Protein AF-A0A7S3IE31-F1 (afdb_monomer_lite)

Radius of gyration: 26.42 Å; chains: 1; bounding box: 72×37×66 Å

Structure (mmCIF, N/CA/C/O backbone):
data_AF-A0A7S3IE31-F1
#
_entry.id   AF-A0A7S3IE31-F1
#
loop_
_atom_site.group_PDB
_atom_site.id
_atom_site.type_symbol
_atom_site.label_atom_id
_atom_site.label_alt_id
_atom_site.label_comp_id
_atom_site.label_asym_id
_atom_site.label_entity_id
_atom_site.label_seq_id
_atom_site.pdbx_PDB_ins_code
_atom_site.Cartn_x
_atom_site.Cartn_y
_atom_site.Cartn_z
_atom_site.occupancy
_atom_site.B_iso_or_equiv
_atom_site.auth_seq_id
_atom_site.auth_comp_id
_atom_site.auth_asym_id
_atom_site.auth_atom_id
_atom_site.pdbx_PDB_model_num
ATOM 1 N N . THR A 1 1 ? -2.338 9.991 13.482 1.00 42.81 1 THR A N 1
ATOM 2 C CA . THR A 1 1 ? -3.548 9.191 13.778 1.00 42.81 1 THR A CA 1
ATOM 3 C C . THR A 1 1 ? -4.406 9.189 12.532 1.00 42.81 1 THR A C 1
ATOM 5 O O . THR A 1 1 ? -4.816 10.254 12.098 1.00 42.81 1 THR A O 1
ATOM 8 N N . PHE A 1 2 ? -4.581 8.035 11.885 1.00 47.28 2 PHE A N 1
ATOM 9 C CA . PHE A 1 2 ? -5.339 7.919 10.633 1.00 47.28 2 PHE A CA 1
ATOM 10 C C . PHE A 1 2 ? -6.834 8.147 10.907 1.00 47.28 2 PHE A C 1
ATOM 12 O O . PHE A 1 2 ? -7.546 7.274 11.398 1.00 47.28 2 PHE A O 1
ATOM 19 N N . PHE A 1 3 ? -7.272 9.382 10.672 1.00 43.25 3 PHE A N 1
ATOM 20 C CA . PHE A 1 3 ? -8.509 9.949 11.203 1.00 43.25 3 PHE A CA 1
ATOM 21 C C . PHE A 1 3 ? -9.831 9.490 10.541 1.00 43.25 3 PHE A C 1
ATOM 23 O O . PHE A 1 3 ? -10.842 9.541 11.234 1.00 43.25 3 PHE A O 1
ATOM 30 N N . PRO A 1 4 ? -9.899 8.972 9.294 1.00 52.94 4 PRO A N 1
ATOM 31 C CA . PRO A 1 4 ? -11.190 8.533 8.751 1.00 52.94 4 PRO A CA 1
ATOM 32 C C . PRO A 1 4 ? -11.578 7.095 9.143 1.00 52.94 4 PRO A C 1
ATOM 34 O O . PRO A 1 4 ? -12.762 6.791 9.255 1.00 52.94 4 PRO A O 1
ATOM 37 N N . ILE A 1 5 ? -10.618 6.201 9.409 1.00 55.44 5 ILE A N 1
ATOM 38 C CA . ILE A 1 5 ? -10.918 4.775 9.659 1.00 55.44 5 ILE A CA 1
ATOM 39 C C . ILE A 1 5 ? -11.334 4.511 11.112 1.00 55.44 5 ILE A C 1
ATOM 41 O O . ILE A 1 5 ? -12.156 3.633 11.366 1.00 55.44 5 ILE A O 1
ATOM 45 N N . ASN A 1 6 ? -10.885 5.339 12.061 1.00 57.84 6 ASN A N 1
ATOM 46 C CA . ASN A 1 6 ? -11.349 5.278 13.452 1.00 57.84 6 ASN A CA 1
ATOM 47 C C . ASN A 1 6 ? -12.873 5.453 13.593 1.00 57.84 6 ASN A C 1
ATOM 49 O O . ASN A 1 6 ? -13.456 4.910 14.529 1.00 57.84 6 ASN A O 1
ATOM 53 N N . ILE A 1 7 ? -13.532 6.149 12.657 1.00 60.66 7 ILE A N 1
ATOM 54 C CA . ILE A 1 7 ? -14.995 6.303 12.657 1.00 60.66 7 ILE A CA 1
ATOM 55 C C . ILE A 1 7 ? -15.685 4.961 12.390 1.00 60.66 7 ILE A C 1
ATOM 57 O O . ILE A 1 7 ? -16.658 4.620 13.056 1.00 60.66 7 ILE A O 1
ATOM 61 N N . PHE A 1 8 ? -15.147 4.156 11.476 1.00 60.94 8 PHE A N 1
ATOM 62 C CA . PHE A 1 8 ? -15.680 2.824 11.185 1.00 60.94 8 PHE A CA 1
ATOM 63 C C . PHE A 1 8 ? -15.402 1.799 12.287 1.00 60.94 8 PHE A C 1
ATOM 65 O O . PHE A 1 8 ? -16.056 0.761 12.361 1.00 60.94 8 PHE A O 1
ATOM 72 N N . ILE A 1 9 ? -14.441 2.099 13.154 1.00 64.81 9 ILE A N 1
ATOM 73 C CA . ILE A 1 9 ? -14.052 1.259 14.281 1.00 64.81 9 ILE A CA 1
ATOM 74 C C . ILE A 1 9 ? -14.957 1.498 15.507 1.00 64.81 9 ILE A C 1
ATOM 76 O O . ILE A 1 9 ? -15.157 0.582 16.303 1.00 64.81 9 ILE A O 1
ATOM 80 N N . LEU A 1 10 ? -15.569 2.684 15.635 1.00 65.75 10 LEU A N 1
ATOM 81 C CA . LEU A 1 10 ? -16.508 3.040 16.713 1.00 65.75 10 LEU A CA 1
ATOM 82 C C . LEU A 1 10 ? -17.569 1.967 17.039 1.00 65.75 10 LEU A C 1
ATOM 84 O O . LEU A 1 10 ? -17.747 1.682 18.224 1.00 65.75 10 LEU A O 1
ATOM 88 N N . PRO A 1 11 ? -18.278 1.347 16.073 1.00 66.31 11 PRO A N 1
ATOM 89 C CA . PRO A 1 11 ? -19.280 0.325 16.387 1.00 66.31 11 PRO A CA 1
ATOM 90 C C . PRO A 1 11 ? -18.700 -0.930 17.059 1.00 66.31 11 PRO A C 1
ATOM 92 O O . PRO A 1 11 ? -19.417 -1.585 17.813 1.00 66.31 11 PRO A O 1
ATOM 95 N N . PHE A 1 12 ? -17.411 -1.236 16.867 1.00 66.81 12 PHE A N 1
ATOM 96 C CA . PHE A 1 12 ? -16.739 -2.372 17.513 1.00 66.81 12 PHE A CA 1
ATOM 97 C C . PHE A 1 12 ? -16.348 -2.091 18.973 1.00 66.81 12 PHE A C 1
ATOM 99 O O . PHE A 1 12 ? -16.152 -3.026 19.746 1.00 66.81 12 PHE A O 1
ATOM 106 N N . ILE A 1 13 ? -16.340 -0.825 19.402 1.00 67.75 13 ILE A N 1
ATOM 107 C CA . ILE A 1 13 ? -16.078 -0.441 20.799 1.00 67.75 13 ILE A CA 1
ATOM 108 C C . ILE A 1 13 ? -17.236 -0.869 21.717 1.00 67.75 13 ILE A C 1
ATOM 110 O O . ILE A 1 13 ? -17.024 -1.214 22.879 1.00 67.75 13 ILE A O 1
ATOM 114 N N . ILE A 1 14 ? -18.467 -0.888 21.195 1.00 66.38 14 ILE A N 1
ATOM 115 C CA . ILE A 1 14 ? -19.677 -1.254 21.945 1.00 66.38 14 ILE A CA 1
ATOM 116 C C . ILE A 1 14 ? -19.607 -2.699 22.472 1.00 66.38 14 ILE A C 1
ATOM 118 O O . ILE A 1 14 ? -19.752 -2.873 23.683 1.00 66.38 14 ILE A O 1
ATOM 122 N N . PRO A 1 15 ? -19.374 -3.734 21.637 1.00 65.56 15 PRO A N 1
ATOM 123 C CA . PRO A 1 15 ? -19.260 -5.101 22.130 1.00 65.56 15 PRO A CA 1
ATOM 124 C C . PRO A 1 15 ? -18.061 -5.290 23.063 1.00 65.56 15 PRO A C 1
ATOM 126 O O . PRO A 1 15 ? -18.194 -6.028 24.031 1.00 65.56 15 PRO A O 1
ATOM 129 N N . VAL A 1 16 ? -16.942 -4.582 22.860 1.00 66.06 16 VAL A N 1
ATOM 130 C CA . VAL A 1 16 ? -15.786 -4.638 23.778 1.00 66.06 16 VAL A CA 1
ATOM 131 C C . VAL A 1 16 ? -16.135 -4.090 25.167 1.00 66.06 16 VAL A C 1
ATOM 133 O O . VAL A 1 16 ? -15.846 -4.727 26.174 1.00 66.06 16 VAL A O 1
ATOM 136 N N . LEU A 1 17 ? -16.799 -2.931 25.244 1.00 65.62 17 LEU A N 1
ATOM 137 C CA . LEU A 1 17 ? -17.198 -2.328 26.524 1.00 65.62 17 LEU A CA 1
ATOM 138 C C . LEU A 1 17 ? -18.349 -3.081 27.206 1.00 65.62 17 LEU A C 1
ATOM 140 O O . LEU A 1 17 ? -18.413 -3.124 28.435 1.00 65.62 17 LEU A O 1
ATOM 144 N N . ALA A 1 18 ? -19.275 -3.642 26.425 1.00 65.69 18 ALA A N 1
ATOM 145 C CA . ALA A 1 18 ? -20.407 -4.404 26.945 1.00 65.69 18 ALA A CA 1
ATOM 146 C C . ALA A 1 18 ? -19.977 -5.786 27.462 1.00 65.69 18 ALA A C 1
ATOM 148 O O . ALA A 1 18 ? -20.505 -6.269 28.465 1.00 65.69 18 ALA A O 1
ATOM 149 N N . LEU A 1 19 ? -18.998 -6.411 26.806 1.00 64.06 19 LEU A N 1
ATOM 150 C CA . LEU A 1 19 ? -18.481 -7.727 27.154 1.00 64.06 19 LEU A CA 1
ATOM 151 C C . LEU A 1 19 ? -17.203 -7.553 27.978 1.00 64.06 19 LEU A C 1
ATOM 153 O O . LEU A 1 19 ? -16.094 -7.686 27.479 1.00 64.06 19 LEU A O 1
ATOM 157 N N . ARG A 1 20 ? -17.365 -7.325 29.287 1.00 63.41 20 ARG A N 1
ATOM 158 C CA . ARG A 1 20 ? -16.275 -7.248 30.288 1.00 63.41 20 ARG A CA 1
ATOM 159 C C . ARG A 1 20 ? -15.430 -8.530 30.441 1.00 63.41 20 ARG A C 1
ATOM 161 O O . ARG A 1 20 ? -14.631 -8.636 31.366 1.00 63.41 20 ARG A O 1
ATOM 168 N N . ASN A 1 21 ? -15.622 -9.527 29.581 1.00 72.25 21 ASN A N 1
ATOM 169 C CA . ASN A 1 21 ? -14.849 -10.760 29.589 1.00 72.25 21 ASN A CA 1
ATOM 170 C C . ASN A 1 21 ? -13.563 -10.564 28.776 1.00 72.25 21 ASN A C 1
ATOM 172 O O . ASN A 1 21 ? -13.628 -10.359 27.564 1.00 72.25 21 ASN A O 1
ATOM 176 N N . ALA A 1 22 ? -12.408 -10.691 29.435 1.00 68.19 22 ALA A N 1
ATOM 177 C CA . ALA A 1 22 ? -11.090 -10.495 28.831 1.00 68.19 22 ALA A CA 1
ATOM 178 C C . ALA A 1 22 ? -10.891 -11.304 27.534 1.00 68.19 22 ALA A C 1
ATOM 180 O O . ALA A 1 22 ? -10.437 -10.761 26.533 1.00 68.19 22 ALA A O 1
ATOM 181 N N . ARG A 1 23 ? -11.333 -12.572 27.493 1.00 71.25 23 ARG A N 1
ATOM 182 C CA . ARG A 1 23 ? -11.160 -13.424 26.297 1.00 71.25 23 ARG A CA 1
ATOM 183 C C . ARG A 1 23 ? -11.992 -12.961 25.104 1.00 71.25 23 ARG A C 1
ATOM 185 O O . ARG A 1 23 ? -11.573 -13.105 23.961 1.00 71.25 23 ARG A O 1
ATOM 192 N N . VAL A 1 24 ? -13.191 -12.446 25.370 1.00 70.69 24 VAL A N 1
ATOM 193 C CA . VAL A 1 24 ? -14.103 -11.985 24.316 1.00 70.69 24 VAL A CA 1
ATOM 194 C C . VAL A 1 24 ? -13.664 -10.615 23.815 1.00 70.69 24 VAL A C 1
ATOM 196 O O . VAL A 1 24 ? -13.670 -10.384 22.610 1.00 70.69 24 VAL A O 1
ATOM 199 N N . SER A 1 25 ? -13.200 -9.751 24.719 1.00 66.75 25 SER A N 1
ATOM 200 C CA . SER A 1 25 ? -12.574 -8.477 24.372 1.00 66.75 25 SER A CA 1
ATOM 201 C C . SER A 1 25 ? -11.383 -8.679 23.432 1.00 66.75 25 SER A C 1
ATOM 203 O O . SER A 1 25 ? -11.368 -8.079 22.361 1.00 66.75 25 SER A O 1
ATOM 205 N N . ASP A 1 26 ? -10.448 -9.582 23.750 1.00 70.56 26 ASP A N 1
ATOM 206 C CA . ASP A 1 26 ? -9.285 -9.865 22.892 1.00 70.56 26 ASP A CA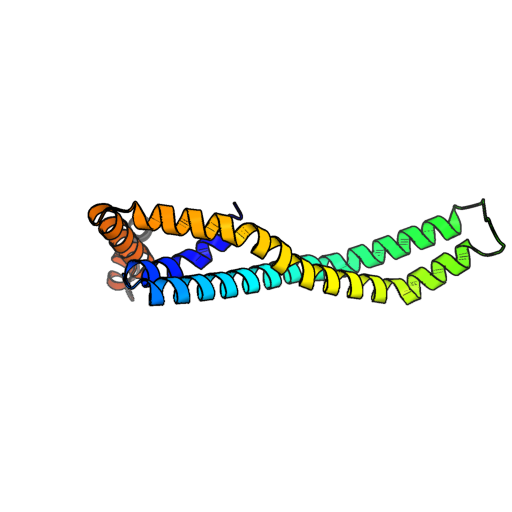 1
ATOM 207 C C . ASP A 1 26 ? -9.679 -10.395 21.506 1.00 70.56 26 ASP A C 1
ATOM 209 O O . ASP A 1 26 ? -9.087 -10.022 20.490 1.00 70.56 26 ASP A O 1
ATOM 213 N N . PHE A 1 27 ? -10.699 -11.255 21.437 1.00 75.62 27 PHE A N 1
ATOM 214 C CA . PHE A 1 27 ? -11.212 -11.755 20.163 1.00 75.62 27 PHE A CA 1
ATOM 215 C C . PHE A 1 27 ? -11.830 -10.634 19.315 1.00 75.62 27 PHE A C 1
ATOM 217 O O . PHE A 1 27 ? -11.514 -10.509 18.130 1.00 75.62 27 PHE A O 1
ATOM 224 N N . VAL A 1 28 ? -12.676 -9.792 19.917 1.00 74.94 28 VAL A N 1
ATOM 225 C CA . VAL A 1 28 ? -13.315 -8.661 19.228 1.00 74.94 28 VAL A CA 1
ATOM 226 C C . VAL A 1 28 ? -12.271 -7.642 18.774 1.00 74.94 28 VAL A C 1
ATOM 228 O O . VAL A 1 28 ? -12.373 -7.117 17.666 1.00 74.94 28 VAL A O 1
ATOM 231 N N . LEU A 1 29 ? -11.229 -7.414 19.573 1.00 73.06 29 LEU A N 1
ATOM 232 C CA . LEU A 1 29 ? -10.135 -6.512 19.235 1.00 73.06 29 LEU A CA 1
ATOM 233 C C . LEU A 1 29 ? -9.353 -7.019 18.014 1.00 73.06 29 LEU A C 1
ATOM 235 O O . LEU A 1 29 ? -9.137 -6.270 17.062 1.00 73.06 29 LEU A O 1
ATOM 239 N N . LYS A 1 30 ? -9.010 -8.312 17.972 1.00 76.44 30 LYS A N 1
ATOM 240 C CA . LYS A 1 30 ? -8.371 -8.938 16.799 1.00 76.44 30 LYS A CA 1
ATOM 241 C C . LYS A 1 30 ? -9.252 -8.866 15.554 1.00 76.44 30 LYS A C 1
ATOM 243 O O . LYS A 1 30 ? -8.758 -8.543 14.475 1.00 76.44 30 LYS A O 1
ATOM 248 N N . LEU A 1 31 ? -10.553 -9.113 15.697 1.00 79.06 31 LEU A N 1
ATOM 249 C CA . LEU A 1 31 ? -11.511 -8.995 14.598 1.00 79.06 31 LEU A CA 1
ATOM 250 C C . LEU A 1 31 ? -11.574 -7.556 14.061 1.00 79.06 31 LEU A C 1
ATOM 252 O O . LEU A 1 31 ? -11.510 -7.343 12.852 1.00 79.06 31 LEU A O 1
ATOM 256 N N . GLN A 1 32 ? -11.619 -6.567 14.954 1.00 74.94 32 GLN A N 1
ATOM 257 C CA . GLN A 1 32 ? -11.574 -5.146 14.612 1.00 74.94 32 GLN A CA 1
ATOM 258 C C . GLN A 1 32 ? -10.290 -4.788 13.848 1.00 74.94 32 GLN A C 1
ATOM 260 O O . GLN A 1 32 ? -10.349 -4.058 12.859 1.00 74.94 32 GLN A O 1
ATOM 265 N N . TYR A 1 33 ? -9.139 -5.332 14.250 1.00 75.25 33 TYR A N 1
ATOM 266 C CA . TYR A 1 33 ? -7.877 -5.154 13.529 1.00 75.25 33 TYR A CA 1
ATOM 267 C C . TYR A 1 33 ? -7.895 -5.756 12.123 1.00 75.25 33 TYR A C 1
ATOM 269 O O . TYR A 1 33 ? -7.401 -5.122 11.191 1.00 75.25 33 TYR A O 1
ATOM 277 N N . ILE A 1 34 ? -8.473 -6.946 11.950 1.00 80.31 34 ILE A N 1
ATOM 278 C CA . ILE A 1 34 ? -8.606 -7.589 10.634 1.00 80.31 34 ILE A CA 1
ATOM 279 C C . ILE A 1 34 ? -9.482 -6.733 9.715 1.00 80.31 34 ILE A C 1
ATOM 281 O O . ILE A 1 34 ? -9.087 -6.438 8.587 1.00 80.31 34 ILE A O 1
ATOM 285 N N . VAL A 1 35 ? -10.633 -6.273 10.214 1.00 80.81 35 VAL A N 1
ATOM 286 C CA . VAL A 1 35 ? -11.543 -5.391 9.465 1.00 80.81 35 VAL A CA 1
ATOM 287 C C . VAL A 1 35 ? -10.853 -4.074 9.109 1.00 80.81 35 VAL A C 1
ATOM 289 O O . VAL A 1 35 ? -10.942 -3.611 7.972 1.00 80.81 35 VAL A O 1
ATOM 292 N N . MET A 1 36 ? -10.111 -3.492 10.052 1.00 77.94 36 MET A N 1
ATOM 293 C CA . MET A 1 36 ? -9.340 -2.276 9.824 1.00 77.94 36 MET A CA 1
ATOM 294 C C . MET A 1 36 ? -8.294 -2.479 8.717 1.00 77.94 36 MET A C 1
ATOM 296 O O . MET A 1 36 ? -8.232 -1.669 7.794 1.00 77.94 36 MET A O 1
ATOM 300 N N . MET A 1 37 ? -7.506 -3.558 8.769 1.00 78.00 37 MET A N 1
ATOM 301 C CA . MET A 1 37 ? -6.514 -3.873 7.735 1.00 78.00 37 MET A CA 1
ATOM 302 C C . MET A 1 37 ? -7.157 -4.068 6.359 1.00 78.00 37 MET A C 1
ATOM 304 O O . MET A 1 37 ? -6.666 -3.505 5.382 1.00 78.00 37 MET A O 1
ATOM 308 N N . ALA A 1 38 ? -8.277 -4.789 6.280 1.00 82.50 38 ALA A N 1
ATOM 309 C CA . ALA A 1 38 ? -9.005 -4.979 5.028 1.00 82.50 38 ALA A CA 1
ATOM 310 C C . ALA A 1 38 ? -9.469 -3.641 4.425 1.00 82.50 38 ALA A C 1
ATOM 312 O O . ALA A 1 38 ? -9.298 -3.404 3.230 1.00 82.50 38 ALA A O 1
ATOM 313 N N . MET A 1 39 ? -9.983 -2.725 5.250 1.00 82.44 39 MET A N 1
ATOM 314 C CA . MET A 1 39 ? -10.395 -1.400 4.780 1.00 82.44 39 MET A CA 1
ATOM 315 C C . MET A 1 39 ? -9.227 -0.535 4.307 1.00 82.44 39 MET A C 1
ATOM 317 O O . MET A 1 39 ? -9.365 0.159 3.301 1.00 82.44 39 MET A O 1
ATOM 321 N N . TYR A 1 40 ? -8.066 -0.601 4.967 1.00 80.94 40 TYR A N 1
ATOM 322 C CA . TYR A 1 40 ? -6.863 0.083 4.478 1.00 80.94 40 TYR A CA 1
ATOM 323 C C . TYR A 1 40 ? -6.433 -0.422 3.101 1.00 80.94 40 TYR A C 1
ATOM 325 O O . TYR A 1 40 ? -6.086 0.391 2.247 1.00 80.94 40 TYR A O 1
ATOM 333 N N . ILE A 1 41 ? -6.493 -1.737 2.868 1.00 83.19 41 ILE A N 1
ATOM 334 C CA . ILE A 1 41 ? -6.178 -2.326 1.560 1.00 83.19 41 ILE A CA 1
ATOM 335 C C . ILE A 1 41 ? -7.155 -1.811 0.496 1.00 83.19 41 ILE A C 1
ATOM 337 O O . ILE A 1 41 ? -6.722 -1.405 -0.577 1.00 83.19 41 ILE A O 1
ATOM 341 N N . ILE A 1 42 ? -8.457 -1.748 0.797 1.00 85.75 42 ILE A N 1
ATOM 342 C CA . ILE A 1 42 ? -9.469 -1.232 -0.141 1.00 85.75 42 ILE A CA 1
ATOM 343 C C . ILE A 1 42 ? -9.204 0.236 -0.491 1.00 85.75 42 ILE A C 1
ATOM 345 O O . ILE A 1 42 ? -9.189 0.590 -1.667 1.00 85.75 42 ILE A O 1
ATOM 349 N N . VAL A 1 43 ? -8.964 1.093 0.506 1.00 85.06 43 VAL A N 1
ATOM 350 C CA . VAL A 1 43 ? -8.670 2.518 0.270 1.00 85.06 43 VAL A CA 1
ATOM 351 C C . VAL A 1 43 ? -7.399 2.681 -0.560 1.00 85.06 43 VAL A C 1
ATOM 353 O O . VAL A 1 43 ? -7.373 3.483 -1.492 1.00 85.06 43 VAL A O 1
ATOM 356 N N . MET A 1 44 ? -6.365 1.899 -0.252 1.00 84.62 44 MET A N 1
ATOM 357 C CA . MET A 1 44 ? -5.118 1.900 -1.005 1.00 84.62 44 MET A CA 1
ATOM 358 C C . MET A 1 44 ? -5.353 1.493 -2.466 1.00 84.62 44 MET A C 1
ATOM 360 O O . MET A 1 44 ? -4.933 2.221 -3.361 1.00 84.62 44 MET A O 1
ATOM 364 N N . LEU A 1 45 ? -6.103 0.418 -2.726 1.00 85.94 45 LEU A N 1
ATOM 365 C CA . LEU A 1 45 ? -6.446 0.001 -4.088 1.00 85.94 45 LEU A CA 1
ATOM 366 C C . LEU A 1 45 ? -7.247 1.080 -4.826 1.00 85.94 45 LEU A C 1
ATOM 368 O O . LEU A 1 45 ? -6.922 1.404 -5.967 1.00 85.94 45 LEU A O 1
ATOM 372 N N . CYS A 1 46 ? -8.229 1.702 -4.169 1.00 87.38 46 CYS A N 1
ATOM 373 C CA . CYS A 1 46 ? -8.992 2.814 -4.740 1.00 87.38 46 CYS A CA 1
ATOM 374 C C . CYS A 1 46 ? -8.110 4.013 -5.125 1.00 87.38 46 CYS A C 1
ATOM 376 O O . CYS A 1 46 ? -8.447 4.729 -6.064 1.00 87.38 46 CYS A O 1
ATOM 378 N N . MET A 1 47 ? -6.993 4.242 -4.426 1.00 85.25 47 MET A N 1
ATOM 379 C CA . MET A 1 47 ? -6.036 5.303 -4.758 1.00 85.25 47 MET A CA 1
ATOM 380 C C . MET A 1 47 ? -5.017 4.883 -5.824 1.00 85.25 47 MET A C 1
ATOM 382 O O . MET A 1 47 ? -4.679 5.684 -6.694 1.00 85.25 47 MET A O 1
ATOM 386 N N . ILE A 1 48 ? -4.532 3.641 -5.782 1.00 86.38 48 ILE A N 1
ATOM 387 C CA . ILE A 1 48 ? -3.487 3.146 -6.687 1.00 86.38 48 ILE A CA 1
ATOM 388 C C . ILE A 1 48 ? -4.030 2.872 -8.090 1.00 86.38 48 ILE A C 1
ATOM 390 O O . ILE A 1 48 ? -3.377 3.231 -9.068 1.00 86.38 48 ILE A O 1
ATOM 394 N N . VAL A 1 49 ? -5.222 2.281 -8.210 1.00 86.88 49 VAL A N 1
ATOM 395 C CA . VAL A 1 49 ? -5.837 1.952 -9.508 1.00 86.88 49 VAL A CA 1
ATOM 396 C C . VAL A 1 49 ? -5.894 3.162 -10.458 1.00 86.88 49 VAL A C 1
ATOM 398 O O . VAL A 1 49 ? -5.422 3.026 -11.587 1.00 86.88 49 VAL A O 1
ATOM 401 N N . PRO A 1 50 ? -6.381 4.355 -10.052 1.00 88.69 50 PRO A N 1
ATOM 402 C CA . PRO A 1 50 ? -6.372 5.527 -10.930 1.00 88.69 50 PRO A CA 1
ATOM 403 C C . PRO A 1 50 ? -4.976 6.138 -11.133 1.00 88.69 50 PRO A C 1
ATOM 405 O O . PRO A 1 50 ? -4.746 6.787 -12.152 1.00 88.69 50 PRO A O 1
ATOM 408 N N . MET A 1 51 ? -4.025 5.937 -10.212 1.00 85.75 51 MET A N 1
ATOM 409 C CA . MET A 1 51 ? -2.646 6.418 -10.384 1.00 85.75 51 MET A CA 1
ATOM 410 C C . MET A 1 51 ? -1.819 5.556 -11.340 1.00 85.75 51 MET A C 1
ATOM 412 O O . MET A 1 51 ? -0.888 6.061 -11.967 1.00 85.75 51 MET A O 1
ATOM 416 N N . LEU A 1 52 ? -2.149 4.275 -11.483 1.00 86.38 52 LEU A N 1
ATOM 417 C CA . LEU A 1 52 ? -1.407 3.344 -12.325 1.00 86.38 52 LEU A CA 1
ATOM 418 C C . LEU A 1 52 ? -1.280 3.771 -13.799 1.00 86.38 52 LEU A C 1
ATOM 420 O O . LEU A 1 52 ? -0.153 3.775 -14.303 1.00 86.38 52 LEU A O 1
ATOM 424 N N . PRO A 1 53 ? -2.354 4.184 -14.504 1.00 86.44 53 PRO A N 1
ATOM 425 C CA . PRO A 1 53 ? -2.215 4.663 -15.878 1.00 86.44 53 PRO A CA 1
ATOM 426 C C . PRO A 1 53 ? -1.340 5.922 -15.969 1.00 86.44 53 PRO A C 1
ATOM 428 O O . PRO A 1 53 ? -0.593 6.075 -16.933 1.00 86.44 53 PRO A O 1
ATOM 431 N N . LEU A 1 54 ? -1.367 6.794 -14.953 1.00 88.44 54 LEU A N 1
ATOM 432 C CA . LEU A 1 54 ? -0.525 7.994 -14.907 1.00 88.44 54 LEU A CA 1
ATOM 433 C C . LEU A 1 54 ? 0.956 7.648 -14.702 1.00 88.44 54 LEU A C 1
ATOM 435 O O . LEU A 1 54 ? 1.825 8.244 -15.338 1.00 88.44 54 LEU A O 1
ATOM 439 N N . LEU A 1 55 ? 1.250 6.669 -13.845 1.00 86.25 55 LEU A N 1
ATOM 440 C CA . LEU A 1 55 ? 2.604 6.153 -13.636 1.00 86.25 55 LEU A CA 1
ATOM 441 C C . LEU A 1 55 ? 3.161 5.520 -14.910 1.00 86.25 55 LEU A C 1
ATOM 443 O O . LEU A 1 55 ? 4.292 5.817 -15.296 1.00 86.25 55 LEU A O 1
ATOM 447 N N . TYR A 1 56 ? 2.354 4.714 -15.599 1.00 87.94 56 TYR A N 1
ATOM 448 C CA . TYR A 1 56 ? 2.755 4.112 -16.866 1.00 87.94 56 TYR A CA 1
ATOM 449 C C . TYR A 1 56 ? 3.017 5.169 -17.946 1.00 87.94 56 TYR A C 1
ATOM 451 O O . TYR A 1 56 ? 4.067 5.149 -18.590 1.00 87.94 56 TYR A O 1
ATOM 459 N N . LEU A 1 57 ? 2.121 6.152 -18.086 1.00 89.31 57 LEU A N 1
ATOM 460 C CA . LEU A 1 57 ? 2.312 7.280 -18.998 1.00 89.31 57 LEU A CA 1
ATOM 461 C C . LEU A 1 57 ? 3.619 8.027 -18.697 1.00 89.31 57 LEU A C 1
ATOM 463 O O . LEU A 1 57 ? 4.374 8.346 -19.612 1.00 89.31 57 LEU A O 1
ATOM 467 N N . LYS A 1 58 ? 3.921 8.273 -17.419 1.00 88.50 58 LYS A N 1
ATOM 468 C CA . LYS A 1 58 ? 5.167 8.926 -17.004 1.00 88.50 58 LYS A CA 1
ATOM 469 C C . LYS A 1 58 ? 6.403 8.120 -17.413 1.00 88.50 58 LYS A C 1
ATOM 471 O O . LYS A 1 58 ? 7.364 8.716 -17.894 1.00 88.50 58 LYS A O 1
ATOM 476 N N . ILE A 1 59 ? 6.384 6.796 -17.246 1.00 88.62 59 ILE A N 1
ATOM 477 C CA . ILE A 1 59 ? 7.478 5.909 -17.680 1.00 88.62 59 ILE A CA 1
ATOM 478 C C . ILE A 1 59 ? 7.671 6.010 -19.198 1.00 88.62 59 ILE A C 1
ATOM 480 O O . ILE A 1 59 ? 8.798 6.200 -19.653 1.00 88.62 59 ILE A O 1
ATOM 484 N N . LEU A 1 60 ? 6.582 5.961 -19.973 1.00 89.88 60 LEU A N 1
ATOM 485 C CA . LEU A 1 60 ? 6.633 6.089 -21.430 1.00 89.88 60 LEU A CA 1
ATOM 486 C C . LEU A 1 60 ? 7.169 7.448 -21.878 1.00 89.88 60 LEU A C 1
ATOM 488 O O . LEU A 1 60 ? 8.080 7.500 -22.699 1.00 89.88 60 LEU A O 1
ATOM 492 N N . LEU A 1 61 ? 6.650 8.545 -21.322 1.00 91.44 61 LEU A N 1
ATOM 493 C CA . LEU A 1 61 ? 7.111 9.895 -21.648 1.00 91.44 61 LEU A CA 1
ATOM 494 C C . LEU A 1 61 ? 8.592 10.074 -21.319 1.00 91.44 61 LEU A C 1
ATOM 496 O O . LEU A 1 61 ? 9.319 10.676 -22.103 1.00 91.44 61 LEU A O 1
ATOM 500 N N . ASN A 1 62 ? 9.050 9.519 -20.196 1.00 88.56 62 ASN A N 1
ATOM 501 C CA . ASN A 1 62 ? 10.456 9.566 -19.819 1.00 88.56 62 ASN A CA 1
ATOM 502 C C . ASN A 1 62 ? 11.331 8.762 -20.794 1.00 88.56 62 ASN A C 1
ATOM 504 O O . ASN A 1 62 ? 12.362 9.254 -21.243 1.00 88.56 62 ASN A O 1
ATOM 508 N N . ALA A 1 63 ? 10.901 7.558 -21.183 1.00 86.69 63 ALA A N 1
ATOM 509 C CA . ALA A 1 63 ? 11.620 6.729 -22.149 1.00 86.69 63 ALA A CA 1
ATOM 510 C C . ALA A 1 63 ? 11.674 7.372 -23.549 1.00 86.69 63 ALA A C 1
ATOM 512 O O . ALA A 1 63 ? 12.725 7.382 -24.188 1.00 86.69 63 ALA A O 1
ATOM 513 N N . ILE A 1 64 ? 10.568 7.975 -23.996 1.00 89.56 64 ILE A N 1
ATOM 514 C CA . ILE A 1 64 ? 10.483 8.761 -25.235 1.00 89.56 64 ILE A CA 1
ATOM 515 C C . ILE A 1 64 ? 11.432 9.960 -25.163 1.00 89.56 64 ILE A C 1
ATOM 517 O O . ILE A 1 64 ? 12.241 10.165 -26.065 1.00 89.56 64 ILE A O 1
ATOM 521 N N . TYR A 1 65 ? 11.380 10.728 -24.075 1.00 90.12 65 TYR A N 1
ATOM 522 C CA . TYR A 1 65 ? 12.229 11.900 -23.883 1.00 90.12 65 TYR A CA 1
ATOM 523 C C . TYR A 1 65 ? 13.718 11.545 -23.946 1.00 90.12 65 TYR A C 1
ATOM 525 O O . TYR A 1 65 ? 14.477 12.212 -24.651 1.00 90.12 65 TYR A O 1
ATOM 533 N N . VAL A 1 66 ? 14.128 10.473 -23.261 1.00 87.00 66 VAL A N 1
ATOM 534 C CA . VAL A 1 66 ? 15.504 9.962 -23.318 1.00 87.00 66 VAL A CA 1
ATOM 535 C C . VAL A 1 66 ? 15.859 9.556 -24.746 1.00 87.00 66 VAL A C 1
ATOM 537 O O . VAL A 1 66 ? 16.911 9.954 -25.235 1.00 87.00 66 VAL A O 1
ATOM 540 N N . SER A 1 67 ? 14.964 8.863 -25.452 1.00 86.06 67 SER A N 1
ATOM 541 C CA . SER A 1 67 ? 15.234 8.417 -26.818 1.00 86.06 67 SER A CA 1
ATOM 542 C C . SER A 1 67 ? 15.432 9.550 -27.827 1.00 86.06 67 SER A C 1
ATOM 544 O O . SER A 1 67 ? 16.162 9.357 -28.796 1.00 86.06 67 SER A O 1
ATOM 546 N N . PHE A 1 68 ? 14.789 10.705 -27.635 1.00 85.81 68 PHE A N 1
ATOM 547 C CA . PHE A 1 68 ? 14.894 11.837 -28.562 1.00 85.81 68 PHE A CA 1
ATOM 548 C C . PHE A 1 68 ? 15.983 12.845 -28.184 1.00 85.81 68 PHE A C 1
ATOM 550 O O . PHE A 1 68 ? 16.586 13.452 -29.070 1.00 85.81 68 PHE A O 1
ATOM 557 N N . ASN A 1 69 ? 16.241 13.045 -26.889 1.00 86.88 69 ASN A N 1
ATOM 558 C CA . ASN A 1 69 ? 17.138 14.106 -26.423 1.00 86.88 69 ASN A CA 1
ATOM 559 C C . ASN A 1 69 ? 18.516 13.612 -25.977 1.00 86.88 69 ASN A C 1
ATOM 561 O O . ASN A 1 69 ? 19.448 14.418 -25.900 1.00 86.88 69 ASN A O 1
ATOM 565 N N . ASN A 1 70 ? 18.686 12.320 -25.687 1.00 82.25 70 ASN A N 1
ATOM 566 C CA . ASN A 1 70 ? 19.970 11.816 -25.227 1.00 82.25 70 ASN A CA 1
ATOM 567 C C . ASN A 1 70 ? 20.930 11.560 -26.400 1.00 82.25 70 ASN A C 1
ATOM 569 O O . ASN A 1 70 ? 20.852 10.537 -27.070 1.00 82.25 70 ASN A O 1
ATOM 573 N N . LYS A 1 71 ? 21.875 12.481 -26.623 1.00 75.62 71 LYS A N 1
ATOM 574 C CA . LYS A 1 71 ? 22.921 12.348 -27.657 1.00 75.62 71 LYS A CA 1
ATOM 575 C C . LYS A 1 71 ? 24.178 11.601 -27.193 1.00 75.62 71 LYS A C 1
ATOM 577 O O . LYS A 1 71 ? 25.106 11.444 -27.982 1.00 75.62 71 LYS A O 1
ATOM 582 N N . ARG A 1 72 ? 24.249 11.195 -25.921 1.00 76.38 72 ARG A N 1
ATOM 583 C CA . ARG A 1 72 ? 25.367 10.422 -25.364 1.00 76.38 72 ARG A CA 1
ATOM 584 C C . ARG A 1 72 ? 24.893 8.993 -25.129 1.00 76.38 72 ARG A C 1
ATOM 586 O O . ARG A 1 72 ? 24.160 8.737 -24.178 1.00 76.38 72 ARG A O 1
ATOM 593 N N . GLU A 1 73 ? 25.278 8.098 -26.030 1.00 80.44 73 GLU A N 1
ATOM 594 C CA . GLU A 1 73 ? 25.030 6.661 -25.903 1.00 80.44 73 GLU A CA 1
ATOM 595 C C . GLU A 1 73 ? 26.316 5.970 -25.435 1.00 80.44 73 GLU A C 1
ATOM 597 O O . GLU A 1 73 ? 27.387 6.223 -25.988 1.00 80.44 73 GLU A O 1
ATOM 602 N N . ASP A 1 74 ? 26.213 5.105 -24.425 1.00 83.12 74 ASP A N 1
ATOM 603 C CA . ASP A 1 74 ? 27.311 4.255 -23.950 1.00 83.12 74 ASP A CA 1
ATOM 604 C C . ASP A 1 74 ? 27.555 3.077 -24.912 1.00 83.12 74 ASP A C 1
ATOM 606 O O . ASP A 1 74 ? 28.666 2.558 -25.014 1.00 83.12 74 ASP A O 1
ATOM 610 N N . TYR A 1 75 ? 26.511 2.650 -25.632 1.00 83.88 75 TYR A N 1
ATOM 611 C CA . TYR A 1 75 ? 26.552 1.608 -26.659 1.00 83.88 75 TYR A CA 1
ATOM 612 C C . TYR A 1 75 ? 25.536 1.903 -27.774 1.00 83.88 75 TYR A C 1
ATOM 614 O O . TYR A 1 75 ? 24.510 2.536 -27.512 1.00 83.88 75 TYR A O 1
ATOM 622 N N . PRO A 1 76 ? 25.780 1.445 -29.019 1.00 80.94 76 PRO A N 1
ATOM 623 C CA . PRO A 1 76 ? 24.923 1.790 -30.150 1.00 80.94 76 PRO A CA 1
ATOM 624 C C . PRO A 1 76 ? 23.476 1.333 -29.926 1.00 80.94 76 PRO A C 1
ATOM 626 O O . PRO A 1 76 ? 23.225 0.162 -29.625 1.00 80.94 76 PRO A O 1
ATOM 629 N N . ASN A 1 77 ? 22.527 2.250 -30.132 1.00 84.94 77 ASN A N 1
ATOM 630 C CA . ASN A 1 77 ? 21.078 2.042 -30.007 1.00 84.94 77 ASN A CA 1
ATOM 631 C C . ASN A 1 77 ? 20.561 1.822 -28.571 1.00 84.94 77 ASN A C 1
ATOM 633 O O . ASN A 1 77 ? 19.421 1.381 -28.395 1.00 84.94 77 ASN A O 1
ATOM 637 N N 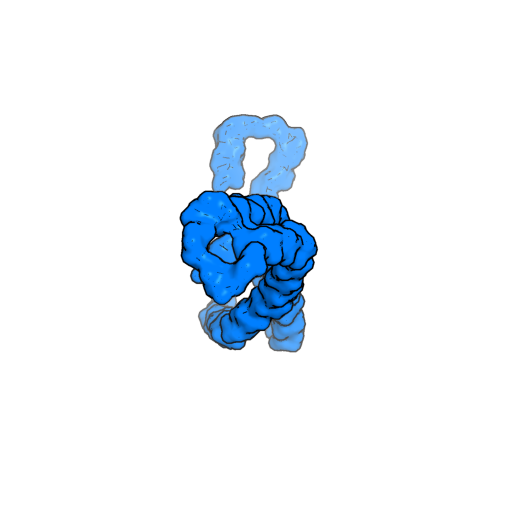. GLN A 1 78 ? 21.338 2.152 -27.533 1.00 85.62 78 GLN A N 1
ATOM 638 C CA . GLN A 1 78 ? 20.926 2.065 -26.119 1.00 85.62 78 GLN A CA 1
ATOM 639 C C . GLN A 1 78 ? 19.565 2.706 -25.837 1.00 85.62 78 GLN A C 1
ATOM 641 O O . GLN A 1 78 ? 18.723 2.151 -25.124 1.00 85.62 78 GLN A O 1
ATOM 646 N N . ASN A 1 79 ? 19.342 3.876 -26.420 1.00 86.19 79 ASN A N 1
ATOM 647 C CA . ASN A 1 79 ? 18.120 4.647 -26.270 1.00 86.19 79 ASN A CA 1
ATOM 648 C C . ASN A 1 79 ? 16.888 3.894 -26.808 1.00 86.19 79 ASN A C 1
ATOM 650 O O . ASN A 1 79 ? 15.834 3.871 -26.169 1.00 86.19 79 ASN A O 1
ATOM 654 N N . LEU A 1 80 ? 17.049 3.206 -27.941 1.00 85.62 80 LEU A N 1
ATOM 655 C CA . LEU A 1 80 ? 15.995 2.432 -28.594 1.00 85.62 80 LEU A CA 1
ATOM 656 C C . LEU A 1 80 ? 15.680 1.155 -27.802 1.00 85.62 80 LEU A C 1
ATOM 658 O O . LEU A 1 80 ? 14.510 0.855 -27.561 1.00 85.62 80 LEU A O 1
ATOM 662 N N . TYR A 1 81 ? 16.706 0.459 -27.300 1.00 87.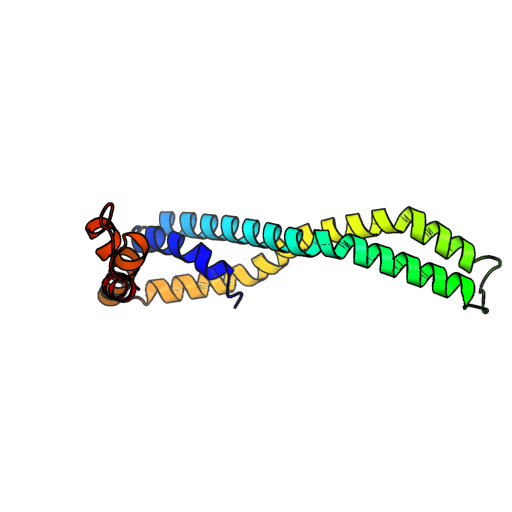25 81 TYR A N 1
ATOM 663 C CA . TYR A 1 81 ? 16.518 -0.673 -26.385 1.00 87.25 81 TYR A CA 1
ATOM 664 C C . TYR A 1 81 ? 15.792 -0.261 -25.102 1.00 87.25 81 TYR A C 1
ATOM 666 O O . TYR A 1 81 ? 14.861 -0.942 -24.675 1.00 87.25 81 TYR A O 1
ATOM 674 N N . THR A 1 82 ? 16.162 0.879 -24.516 1.00 86.00 82 THR A N 1
ATOM 675 C CA . THR A 1 82 ? 15.522 1.407 -23.301 1.00 86.00 82 THR A CA 1
ATOM 676 C C . THR A 1 82 ? 14.040 1.707 -23.532 1.00 86.00 82 THR A C 1
ATOM 678 O O . THR A 1 82 ? 13.207 1.397 -22.678 1.00 86.00 82 THR A O 1
ATOM 681 N N . LEU A 1 83 ? 13.688 2.250 -24.700 1.00 88.94 83 LEU A N 1
ATOM 682 C CA . LEU A 1 83 ? 12.302 2.512 -25.084 1.00 88.94 83 LEU A CA 1
ATOM 683 C C . LEU A 1 83 ? 11.499 1.217 -25.258 1.00 88.94 83 LEU A C 1
ATOM 685 O O . LEU A 1 83 ? 10.424 1.084 -24.673 1.00 88.94 83 LEU A O 1
ATOM 689 N N . VAL A 1 84 ? 12.041 0.238 -25.987 1.00 90.00 84 VAL A N 1
ATOM 690 C CA . VAL A 1 84 ? 11.390 -1.065 -26.199 1.00 90.00 84 VAL A CA 1
ATOM 691 C C . VAL A 1 84 ? 11.181 -1.788 -24.866 1.00 90.00 84 VAL A C 1
ATOM 693 O O . VAL A 1 84 ? 10.063 -2.199 -24.557 1.00 90.00 84 VAL A O 1
ATOM 696 N N . ILE A 1 85 ? 12.214 -1.873 -24.025 1.00 89.56 85 ILE A N 1
ATOM 697 C CA . ILE A 1 85 ? 12.115 -2.500 -22.699 1.00 89.56 85 ILE A CA 1
ATOM 698 C C . ILE A 1 85 ? 11.083 -1.772 -21.832 1.00 89.56 85 ILE A C 1
ATOM 700 O O . ILE A 1 85 ? 10.289 -2.423 -21.160 1.00 89.56 85 ILE A O 1
ATOM 704 N N . SER A 1 86 ? 11.035 -0.440 -21.860 1.00 88.69 86 SER A N 1
ATOM 705 C CA . SER A 1 86 ? 10.071 0.324 -21.056 1.00 88.69 86 SER A CA 1
ATOM 706 C C . SER A 1 86 ? 8.624 0.103 -21.502 1.00 88.69 86 SER A C 1
ATOM 708 O O . SER A 1 86 ? 7.735 0.024 -20.656 1.00 88.69 86 SER A O 1
ATOM 710 N N . ILE A 1 87 ? 8.375 -0.047 -22.806 1.00 90.50 87 ILE A N 1
ATOM 711 C CA . ILE A 1 87 ? 7.037 -0.341 -23.340 1.00 90.50 87 ILE A CA 1
ATOM 712 C C . ILE A 1 87 ? 6.584 -1.743 -22.923 1.00 90.50 87 ILE A C 1
ATOM 714 O O . ILE A 1 87 ? 5.467 -1.892 -22.424 1.00 90.50 87 ILE A O 1
ATOM 718 N N . PHE A 1 88 ? 7.447 -2.750 -23.101 1.00 91.31 88 PHE A N 1
ATOM 719 C CA . PHE A 1 88 ? 7.101 -4.150 -22.851 1.00 91.31 88 PHE A CA 1
ATOM 720 C C . PHE A 1 88 ? 7.152 -4.528 -21.368 1.00 91.31 88 PHE A C 1
ATOM 722 O O . PHE A 1 88 ? 6.205 -5.129 -20.874 1.00 91.31 88 PHE A O 1
ATOM 729 N N . CYS A 1 89 ? 8.208 -4.163 -20.637 1.00 90.19 89 CYS A N 1
ATOM 730 C CA . CYS A 1 89 ? 8.377 -4.506 -19.220 1.00 90.19 89 CYS A CA 1
ATOM 731 C C . CYS A 1 89 ? 7.707 -3.508 -18.262 1.00 90.19 89 CYS A C 1
ATOM 733 O O . CYS A 1 89 ? 7.379 -3.881 -17.137 1.00 90.19 89 CYS A O 1
ATOM 735 N N . GLY A 1 90 ? 7.459 -2.263 -18.683 1.00 86.44 90 GLY A N 1
ATOM 736 C CA . GLY A 1 90 ? 6.802 -1.229 -17.871 1.00 86.44 90 GLY A CA 1
ATOM 737 C C . GLY A 1 90 ? 5.478 -1.643 -17.206 1.00 86.44 90 GLY A C 1
ATOM 738 O O . GLY A 1 90 ? 5.337 -1.425 -15.995 1.00 86.44 90 GLY A O 1
ATOM 739 N N . PRO A 1 91 ? 4.514 -2.268 -17.918 1.00 86.94 91 PRO A N 1
ATOM 740 C CA . PRO A 1 91 ? 3.268 -2.711 -17.293 1.00 86.94 91 PRO A CA 1
ATOM 741 C C . PRO A 1 91 ? 3.500 -3.825 -16.263 1.00 86.94 91 PRO A C 1
ATOM 743 O O . PRO A 1 91 ? 2.915 -3.784 -15.182 1.00 86.94 91 PRO A O 1
ATOM 746 N N . PHE A 1 92 ? 4.403 -4.772 -16.536 1.00 89.50 92 PHE A N 1
ATOM 747 C CA . PHE A 1 92 ? 4.726 -5.851 -15.596 1.00 89.50 92 PHE A CA 1
ATOM 748 C C . PHE A 1 92 ? 5.391 -5.328 -14.322 1.00 89.50 92 PHE A C 1
ATOM 750 O O . PHE A 1 92 ? 5.012 -5.737 -13.227 1.00 89.50 92 PHE A O 1
ATOM 757 N N . ILE A 1 93 ? 6.331 -4.386 -14.447 1.00 87.88 93 ILE A N 1
ATOM 758 C CA . ILE A 1 93 ? 6.993 -3.747 -13.299 1.00 87.88 93 ILE A CA 1
ATOM 759 C C . ILE A 1 93 ? 5.968 -2.977 -12.457 1.00 87.88 93 ILE A C 1
ATOM 761 O O . ILE A 1 93 ? 5.997 -3.052 -11.230 1.00 87.88 93 ILE A O 1
ATOM 765 N N . SER A 1 94 ? 5.028 -2.283 -13.105 1.00 86.75 94 SER A N 1
ATOM 766 C CA . SER A 1 94 ? 3.975 -1.532 -12.412 1.00 86.75 94 SER A CA 1
ATOM 767 C C . SER A 1 94 ? 3.037 -2.456 -11.629 1.00 86.75 94 SER A C 1
ATOM 769 O O . SER A 1 94 ? 2.736 -2.180 -10.471 1.00 86.75 94 SER A O 1
ATOM 771 N N . ILE A 1 95 ? 2.623 -3.587 -12.214 1.00 87.25 95 ILE A N 1
ATOM 772 C CA . ILE A 1 95 ? 1.811 -4.607 -11.524 1.00 87.25 95 ILE A CA 1
ATOM 773 C C . ILE A 1 95 ? 2.584 -5.216 -10.352 1.00 87.25 95 ILE A C 1
ATOM 775 O O . ILE A 1 95 ? 2.043 -5.329 -9.252 1.00 87.25 95 ILE A O 1
ATOM 779 N N . LEU A 1 96 ? 3.854 -5.572 -10.563 1.00 89.31 96 LEU A N 1
ATOM 780 C CA . LEU A 1 96 ? 4.709 -6.120 -9.512 1.00 89.31 96 LEU A CA 1
ATOM 781 C C . LEU A 1 96 ? 4.842 -5.142 -8.334 1.00 89.31 96 LEU A C 1
ATOM 783 O O . LEU A 1 96 ? 4.753 -5.566 -7.183 1.00 89.31 96 LEU A O 1
ATOM 787 N N . SER A 1 97 ? 4.978 -3.841 -8.612 1.00 86.12 97 SER A N 1
ATOM 788 C CA . SER A 1 97 ? 5.001 -2.796 -7.583 1.00 86.12 97 SER A CA 1
ATOM 789 C C . SER A 1 97 ? 3.733 -2.814 -6.730 1.00 86.12 97 SER A C 1
ATOM 791 O O . SER A 1 97 ? 3.838 -2.810 -5.508 1.00 86.12 97 SER A O 1
ATOM 793 N N . ILE A 1 98 ? 2.544 -2.927 -7.338 1.00 86.62 98 ILE A N 1
ATOM 794 C CA . ILE A 1 98 ? 1.286 -3.007 -6.572 1.00 86.62 98 ILE A CA 1
ATOM 795 C C . ILE A 1 98 ? 1.263 -4.239 -5.677 1.00 86.62 98 ILE A C 1
ATOM 797 O O . ILE A 1 98 ? 0.802 -4.165 -4.541 1.00 86.62 98 ILE A O 1
ATOM 801 N N . VAL A 1 99 ? 1.725 -5.385 -6.179 1.00 87.69 99 VAL A N 1
ATOM 802 C CA . VAL A 1 99 ? 1.748 -6.624 -5.392 1.00 87.69 99 VAL A CA 1
ATOM 803 C C . VAL A 1 99 ? 2.642 -6.447 -4.167 1.00 87.69 99 VAL A C 1
ATOM 805 O O . VAL A 1 99 ? 2.229 -6.774 -3.054 1.00 87.69 99 VAL A O 1
ATOM 808 N N . ILE A 1 100 ? 3.829 -5.865 -4.351 1.00 88.06 100 ILE A N 1
ATOM 809 C CA . ILE A 1 100 ? 4.757 -5.569 -3.255 1.00 88.06 100 ILE A CA 1
ATOM 810 C C . ILE A 1 100 ? 4.127 -4.579 -2.265 1.00 88.06 100 ILE A C 1
ATOM 812 O O . ILE A 1 100 ? 4.161 -4.824 -1.058 1.00 88.06 100 ILE A O 1
ATOM 816 N N . ASP A 1 101 ? 3.488 -3.514 -2.751 1.00 84.56 101 ASP A N 1
ATOM 817 C CA . ASP A 1 101 ? 2.816 -2.517 -1.910 1.00 84.56 101 ASP A CA 1
ATOM 818 C C . ASP A 1 101 ? 1.627 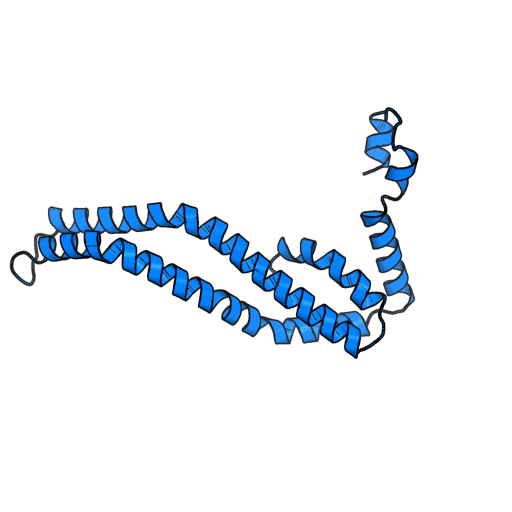-3.116 -1.141 1.00 84.56 101 ASP A C 1
ATOM 820 O O . ASP A 1 101 ? 1.418 -2.828 0.038 1.00 84.56 101 ASP A O 1
ATOM 824 N N . THR A 1 102 ? 0.878 -4.026 -1.761 1.00 83.25 102 THR A N 1
ATOM 825 C CA . THR A 1 102 ? -0.245 -4.734 -1.123 1.00 83.25 102 THR A CA 1
ATOM 826 C C . THR A 1 102 ? 0.227 -5.642 0.006 1.00 83.25 102 THR A C 1
ATOM 828 O O . THR A 1 102 ? -0.453 -5.756 1.024 1.00 83.25 102 THR A O 1
ATOM 831 N N . ILE A 1 103 ? 1.399 -6.261 -0.137 1.00 85.50 103 ILE A N 1
ATOM 832 C CA . ILE A 1 103 ? 1.994 -7.113 0.900 1.00 85.50 103 ILE A CA 1
ATOM 833 C C . ILE A 1 103 ? 2.644 -6.268 2.008 1.00 85.50 103 ILE A C 1
ATOM 835 O O . ILE A 1 103 ? 2.587 -6.641 3.183 1.00 85.50 103 ILE A O 1
ATOM 839 N N . SER A 1 104 ? 3.236 -5.120 1.668 1.00 83.12 104 SER A N 1
ATOM 840 C CA . SER A 1 104 ? 3.969 -4.277 2.619 1.00 83.12 104 SER A CA 1
ATOM 841 C C . SER A 1 104 ? 3.053 -3.447 3.527 1.00 83.12 104 SER A C 1
ATOM 843 O O . SER A 1 104 ? 3.368 -3.257 4.706 1.00 83.12 104 SER A O 1
ATOM 845 N N . VAL A 1 105 ? 1.890 -3.002 3.037 1.00 80.69 105 VAL A N 1
ATOM 846 C CA . VAL A 1 105 ? 0.942 -2.173 3.807 1.00 80.69 105 VAL A CA 1
ATOM 847 C C . VAL A 1 105 ? 0.454 -2.866 5.091 1.00 80.69 105 VAL A C 1
ATOM 849 O O . VAL A 1 105 ? 0.563 -2.256 6.161 1.00 80.69 105 VAL A O 1
ATOM 852 N N . PRO A 1 106 ? -0.018 -4.129 5.068 1.00 75.38 106 PRO A N 1
ATOM 853 C CA . PRO A 1 106 ? -0.381 -4.849 6.286 1.00 75.38 106 PRO A CA 1
ATOM 854 C C . PRO A 1 106 ? 0.784 -4.972 7.268 1.00 75.38 106 PRO A C 1
ATOM 856 O O . PRO A 1 106 ? 0.596 -4.774 8.465 1.00 75.38 106 PRO A O 1
ATOM 859 N N . GLN A 1 107 ? 2.002 -5.235 6.784 1.00 78.94 107 GLN A N 1
ATOM 860 C CA . GLN A 1 107 ? 3.185 -5.350 7.643 1.00 78.94 107 GLN A CA 1
ATOM 861 C C . GLN A 1 107 ? 3.520 -4.023 8.336 1.00 78.94 107 GLN A C 1
ATOM 863 O O . GLN A 1 107 ? 3.834 -4.003 9.529 1.00 78.94 107 GLN A O 1
ATOM 868 N N . LEU A 1 108 ? 3.399 -2.904 7.617 1.00 75.88 108 LEU A N 1
ATOM 869 C CA . LEU A 1 108 ? 3.615 -1.567 8.165 1.00 75.88 108 LEU A CA 1
ATOM 870 C C . LEU A 1 108 ? 2.562 -1.214 9.228 1.00 75.88 108 LEU A C 1
ATOM 872 O O . LEU A 1 108 ? 2.894 -0.653 10.275 1.00 75.88 108 LEU A O 1
ATOM 876 N N . LEU A 1 109 ? 1.302 -1.589 8.987 1.00 71.00 109 LEU A N 1
ATOM 877 C CA . LEU A 1 109 ? 0.194 -1.389 9.924 1.00 71.00 109 LEU A CA 1
ATOM 878 C C . LEU A 1 109 ? 0.321 -2.277 11.173 1.00 71.00 109 LEU A C 1
ATOM 880 O O . LEU A 1 109 ? 0.070 -1.809 12.286 1.00 71.00 109 LEU A O 1
ATOM 884 N N . LEU A 1 110 ? 0.767 -3.526 11.014 1.00 69.88 110 LEU A N 1
ATOM 885 C CA . LEU A 1 110 ? 1.005 -4.464 12.115 1.00 69.88 110 LEU A CA 1
ATOM 886 C C . LEU A 1 110 ? 2.189 -4.046 12.993 1.00 69.88 110 LEU A C 1
ATOM 888 O O . LEU A 1 110 ? 2.136 -4.206 14.208 1.00 69.88 110 LEU A O 1
ATOM 892 N N . LYS A 1 111 ? 3.231 -3.422 12.437 1.00 67.50 111 LYS A N 1
ATOM 893 C CA . LYS A 1 111 ? 4.341 -2.892 13.250 1.00 67.50 111 LYS A CA 1
ATOM 894 C C . LYS A 1 111 ? 3.881 -1.803 14.235 1.00 67.50 111 LYS A C 1
ATOM 896 O O . LYS A 1 111 ? 4.483 -1.625 15.291 1.00 67.50 111 LYS A O 1
ATOM 901 N N . GLY A 1 112 ? 2.799 -1.092 13.912 1.00 60.78 112 GLY A N 1
ATOM 902 C CA . GLY A 1 112 ? 2.166 -0.103 14.786 1.00 60.78 112 GLY A CA 1
ATOM 903 C C . GLY A 1 112 ? 1.092 -0.661 15.730 1.00 60.78 112 GLY A C 1
ATOM 904 O O . GLY A 1 112 ? 0.656 0.068 16.626 1.00 60.78 112 GLY A O 1
ATOM 905 N N . SER A 1 113 ? 0.656 -1.917 15.563 1.00 62.53 113 SER A N 1
ATOM 906 C CA . SER A 1 113 ? -0.502 -2.459 16.287 1.00 62.53 113 SER A CA 1
ATOM 907 C C . SER A 1 113 ? -0.214 -2.709 17.765 1.00 62.53 113 SER A C 1
ATOM 909 O O . SER A 1 113 ? -1.039 -2.327 18.586 1.00 62.53 113 SER A O 1
ATOM 911 N N . ALA A 1 114 ? 0.969 -3.221 18.122 1.00 64.56 114 ALA A N 1
ATOM 912 C CA . ALA A 1 114 ? 1.328 -3.512 19.517 1.00 64.56 114 ALA A CA 1
ATOM 913 C C . ALA A 1 114 ? 1.235 -2.269 20.427 1.00 64.56 114 ALA A C 1
ATOM 915 O O . ALA A 1 114 ? 0.719 -2.324 21.542 1.00 64.56 114 ALA A O 1
ATOM 916 N N . ASN A 1 115 ? 1.661 -1.108 19.919 1.00 67.06 115 ASN A N 1
ATOM 917 C CA . ASN A 1 115 ? 1.551 0.163 20.639 1.00 67.06 115 ASN A CA 1
ATOM 918 C C . ASN A 1 115 ? 0.109 0.676 20.739 1.00 67.06 115 ASN A C 1
ATOM 920 O O . ASN A 1 115 ? -0.223 1.389 21.687 1.00 67.06 115 ASN A O 1
ATOM 924 N N . PHE A 1 116 ? -0.742 0.370 19.758 1.00 63.97 116 PHE A N 1
ATOM 925 C CA . PHE A 1 116 ? -2.155 0.737 19.811 1.00 63.97 116 PHE A CA 1
ATOM 926 C C . PHE A 1 116 ? -2.922 -0.169 20.771 1.00 63.97 116 PHE A C 1
ATOM 928 O O . PHE A 1 116 ? -3.686 0.352 21.574 1.00 63.97 116 PHE A O 1
ATOM 935 N N . GLU A 1 117 ? -2.689 -1.480 20.742 1.00 65.50 117 GLU A N 1
ATOM 936 C CA . GLU A 1 117 ? -3.319 -2.449 21.642 1.00 65.50 117 GLU A CA 1
ATOM 937 C C . GLU A 1 117 ? -3.017 -2.109 23.104 1.00 65.50 117 GLU A C 1
ATOM 939 O O . GLU A 1 117 ? -3.943 -1.955 23.899 1.00 65.50 117 GLU A O 1
ATOM 944 N N . TYR A 1 118 ? -1.749 -1.823 23.422 1.00 69.12 118 TYR A N 1
ATOM 945 C CA . TYR A 1 118 ? -1.344 -1.367 24.753 1.00 69.12 118 TYR A CA 1
ATOM 946 C C . TYR A 1 118 ? -2.032 -0.057 25.174 1.00 69.12 118 TYR A C 1
ATOM 948 O O . TYR A 1 118 ? -2.533 0.065 26.292 1.00 69.12 118 TYR A O 1
ATOM 956 N N . LYS A 1 119 ? -2.098 0.940 24.278 1.00 67.56 119 LYS A N 1
ATOM 957 C CA . LYS A 1 119 ? -2.792 2.209 24.561 1.00 67.56 119 LYS A CA 1
ATOM 958 C C . LYS A 1 119 ? -4.296 2.014 24.730 1.00 67.56 119 LYS A C 1
ATOM 960 O O . LYS A 1 119 ? -4.890 2.665 25.582 1.00 67.56 119 LYS A O 1
ATOM 965 N N . TYR A 1 120 ? -4.900 1.141 23.934 1.00 66.50 120 TYR A N 1
ATOM 966 C CA . TYR A 1 120 ? -6.330 0.874 23.958 1.00 66.50 120 TYR A CA 1
ATOM 967 C C . TYR A 1 120 ? -6.732 0.131 25.233 1.00 66.50 120 TYR A C 1
ATOM 969 O O . TYR A 1 120 ? -7.635 0.592 25.927 1.00 66.50 120 TYR A O 1
ATOM 977 N N . GLN A 1 121 ? -6.022 -0.944 25.590 1.00 66.75 121 GLN A N 1
ATOM 978 C CA . GLN A 1 121 ? -6.213 -1.651 26.860 1.00 66.75 121 GLN A CA 1
ATOM 979 C C . GLN A 1 121 ? -5.992 -0.701 28.042 1.00 66.75 121 GLN A C 1
ATOM 981 O O . GLN A 1 121 ? -6.875 -0.540 28.877 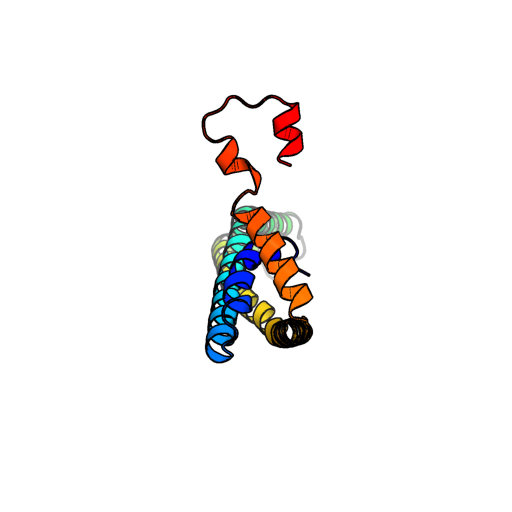1.00 66.75 121 GLN A O 1
ATOM 986 N N . GLY A 1 122 ? -4.895 0.065 28.036 1.00 72.94 122 GLY A N 1
ATOM 987 C CA . GLY A 1 122 ? -4.621 1.046 29.086 1.00 72.94 122 GLY A CA 1
ATOM 988 C C . GLY A 1 122 ? -5.667 2.165 29.197 1.00 72.94 122 GLY A C 1
ATOM 989 O O . GLY A 1 122 ? -5.879 2.694 30.287 1.00 72.94 122 GLY A O 1
ATOM 990 N N . SER A 1 123 ? -6.330 2.549 28.104 1.00 69.56 123 SER A N 1
ATOM 991 C CA . SER A 1 123 ? -7.450 3.498 28.131 1.00 69.56 123 SER A CA 1
ATOM 992 C C . SER A 1 123 ? -8.755 2.852 28.599 1.00 69.56 123 SER A C 1
ATOM 994 O O . SER A 1 123 ? -9.492 3.493 29.346 1.00 69.56 123 SER A O 1
ATOM 996 N N . ALA A 1 124 ? -9.031 1.608 28.202 1.00 66.88 124 ALA A N 1
ATOM 997 C CA . ALA A 1 124 ? -10.208 0.855 28.629 1.00 66.88 124 ALA A CA 1
ATOM 998 C C . ALA A 1 124 ? -10.163 0.539 30.134 1.00 66.88 124 ALA A C 1
ATOM 1000 O O . ALA A 1 124 ? -11.151 0.762 30.833 1.00 66.88 124 ALA A O 1
ATOM 1001 N N . ASP A 1 125 ? -9.002 0.135 30.650 1.00 68.94 125 ASP A N 1
ATOM 1002 C CA . ASP A 1 125 ? -8.799 -0.197 32.065 1.00 68.94 125 ASP A CA 1
ATOM 1003 C C . ASP A 1 125 ? -8.901 1.033 32.978 1.00 68.94 125 ASP A C 1
ATOM 1005 O O . ASP A 1 125 ? -9.311 0.936 34.135 1.00 68.94 125 ASP A O 1
ATOM 1009 N N . LYS A 1 126 ? -8.574 2.222 32.455 1.00 76.06 126 LYS A N 1
ATOM 1010 C CA . LYS A 1 126 ? -8.694 3.497 33.181 1.00 76.06 126 LYS A CA 1
ATOM 1011 C C . LYS A 1 126 ? -10.118 4.056 33.204 1.00 76.06 126 LYS A C 1
ATOM 1013 O O . LYS A 1 126 ? -10.368 5.011 33.943 1.00 76.06 126 LYS A O 1
ATOM 1018 N N . MET A 1 127 ? -11.049 3.516 32.413 1.00 71.50 127 MET A N 1
ATOM 1019 C CA . MET A 1 127 ? -12.424 4.013 32.398 1.00 71.50 127 MET A CA 1
ATOM 1020 C C . MET A 1 127 ? -13.184 3.568 33.647 1.00 71.50 127 MET A C 1
ATOM 1022 O O . MET A 1 127 ? -13.466 2.390 33.862 1.00 71.50 127 MET A O 1
ATOM 1026 N N . ASN A 1 128 ? -13.594 4.545 34.453 1.00 77.56 128 ASN A N 1
ATOM 1027 C CA . ASN A 1 128 ? -14.473 4.304 35.591 1.00 77.56 128 ASN A CA 1
ATOM 1028 C C . ASN A 1 128 ? -15.895 3.948 35.100 1.00 77.56 128 ASN A C 1
ATOM 1030 O O . ASN A 1 128 ? -16.339 4.456 34.068 1.00 77.56 128 ASN A O 1
ATOM 1034 N N . MET A 1 129 ? -16.662 3.157 35.863 1.00 72.12 129 MET A N 1
ATOM 1035 C CA . MET A 1 129 ? -18.036 2.750 35.514 1.00 72.12 129 MET A CA 1
ATOM 1036 C C . MET A 1 129 ? -18.929 3.933 35.114 1.00 72.12 129 MET A C 1
ATOM 1038 O O . MET A 1 129 ? -19.734 3.828 34.187 1.00 72.12 129 MET A O 1
ATOM 1042 N N . LYS A 1 130 ? -18.759 5.090 35.768 1.00 75.06 130 LYS A N 1
ATOM 1043 C CA . LYS A 1 130 ? -19.489 6.319 35.430 1.00 75.06 130 LYS A CA 1
ATOM 1044 C C . LYS A 1 130 ? -19.165 6.799 34.009 1.00 75.06 130 LYS A C 1
ATOM 1046 O O . LYS A 1 130 ? -20.084 7.109 33.256 1.00 75.06 130 LYS A O 1
ATOM 1051 N N . GLN A 1 131 ? -17.893 6.793 33.613 1.00 72.44 131 GLN A N 1
ATOM 1052 C CA . GLN A 1 131 ? -17.453 7.174 32.265 1.00 72.44 131 GLN A CA 1
ATOM 1053 C C . GLN A 1 131 ? -17.922 6.161 31.217 1.00 72.44 131 GLN A C 1
ATOM 1055 O O . GLN A 1 131 ? -18.466 6.563 30.191 1.00 72.44 131 GLN A O 1
ATOM 1060 N N . THR A 1 132 ? -17.816 4.861 31.503 1.00 73.25 132 THR A N 1
ATOM 1061 C CA . THR A 1 132 ? -18.325 3.799 30.622 1.00 73.25 132 THR A CA 1
ATOM 1062 C C . THR A 1 132 ? -19.824 3.956 30.367 1.00 73.25 132 THR A C 1
ATOM 1064 O O . THR A 1 132 ? -20.274 3.858 29.227 1.00 73.25 132 THR A O 1
ATOM 1067 N N . SER A 1 133 ? -20.604 4.277 31.406 1.00 73.50 133 SER A N 1
ATOM 1068 C CA . SER A 1 133 ? -22.052 4.486 31.283 1.00 73.50 133 SER A CA 1
ATOM 1069 C C . SER A 1 133 ? -22.416 5.712 30.436 1.00 73.50 133 SER A C 1
ATOM 1071 O O . SER A 1 133 ? -23.390 5.671 29.683 1.00 73.50 133 SER A O 1
ATOM 1073 N N . ILE A 1 134 ? -21.622 6.786 30.523 1.00 78.00 134 ILE A N 1
ATOM 1074 C CA . ILE A 1 134 ? -21.800 7.998 29.714 1.00 78.00 134 ILE A CA 1
ATOM 1075 C C . ILE A 1 134 ? -21.499 7.678 28.253 1.00 78.00 134 ILE A C 1
ATOM 1077 O O . ILE A 1 134 ? -22.312 7.995 27.390 1.00 78.00 134 ILE A O 1
ATOM 1081 N N . VAL A 1 135 ? -20.394 6.983 27.980 1.00 73.94 135 VAL A N 1
ATOM 1082 C CA . VAL A 1 135 ? -20.032 6.567 26.621 1.00 73.94 135 VAL A CA 1
ATOM 1083 C C . VAL A 1 135 ? -21.110 5.661 26.030 1.00 73.94 135 VAL A C 1
ATOM 1085 O O . VAL A 1 135 ? -21.636 5.978 24.968 1.00 73.94 135 VAL A O 1
ATOM 1088 N N . LEU A 1 136 ? -21.551 4.622 26.743 1.00 74.06 136 LEU A N 1
ATOM 1089 C CA . LEU A 1 136 ? -22.641 3.749 26.289 1.00 74.06 136 LEU A CA 1
ATOM 1090 C C . LEU A 1 136 ? -23.950 4.515 26.033 1.00 74.06 136 LEU A C 1
ATOM 1092 O O . LEU A 1 136 ? -24.627 4.239 25.044 1.00 74.06 136 LEU A O 1
ATOM 1096 N N . ARG A 1 137 ? -24.313 5.499 26.870 1.00 73.56 137 ARG A N 1
ATOM 1097 C CA . ARG A 1 137 ? -25.500 6.347 26.634 1.00 73.56 137 ARG A CA 1
ATOM 1098 C C . ARG A 1 137 ? -25.347 7.242 25.412 1.00 73.56 137 ARG A C 1
ATOM 1100 O O . ARG A 1 137 ? -26.305 7.368 24.653 1.00 73.56 137 ARG A O 1
ATOM 1107 N N . THR A 1 138 ? -24.186 7.860 25.220 1.00 70.50 138 THR A N 1
ATOM 1108 C CA . THR A 1 138 ? -23.909 8.711 24.057 1.00 70.50 138 THR A CA 1
ATOM 1109 C C . THR A 1 138 ? -23.945 7.887 22.776 1.00 70.50 138 THR A C 1
ATOM 1111 O O . THR A 1 138 ? -24.643 8.249 21.835 1.00 70.50 138 THR A O 1
ATOM 1114 N N . PHE A 1 139 ? -23.310 6.715 22.770 1.00 66.00 139 PHE A N 1
ATOM 1115 C CA . PHE A 1 139 ? -23.380 5.771 21.657 1.00 66.00 139 PHE A CA 1
ATOM 1116 C C . PHE A 1 139 ? -24.805 5.289 21.390 1.00 66.00 139 PHE A C 1
ATOM 1118 O O . PHE A 1 139 ? -25.244 5.294 20.244 1.00 66.00 139 PHE A O 1
ATOM 1125 N N . LYS A 1 140 ? -25.570 4.949 22.434 1.00 67.94 140 LYS A N 1
ATOM 1126 C CA . LYS A 1 140 ? -26.992 4.623 22.293 1.00 67.94 140 LYS A CA 1
ATOM 1127 C C . LYS A 1 140 ? -27.760 5.794 21.669 1.00 67.94 140 LYS A C 1
ATOM 1129 O O . LYS A 1 140 ? -28.550 5.577 20.760 1.00 67.94 140 LYS A O 1
ATOM 1134 N N . LYS A 1 141 ? -27.522 7.043 22.071 1.00 68.50 141 LYS A N 1
ATOM 1135 C CA . LYS A 1 141 ? -28.170 8.205 21.435 1.00 68.50 141 LYS A CA 1
ATOM 1136 C C . LYS A 1 141 ? -27.810 8.358 19.954 1.00 68.50 141 LYS A C 1
ATOM 1138 O O . LYS A 1 141 ? -28.711 8.645 19.171 1.00 68.50 141 LYS A O 1
ATOM 1143 N N . ILE A 1 142 ? -26.543 8.141 19.593 1.00 65.94 142 ILE A N 1
ATOM 1144 C CA . ILE A 1 142 ? -26.038 8.241 18.214 1.00 65.94 142 ILE A CA 1
ATOM 1145 C C . ILE A 1 142 ? -26.631 7.133 17.332 1.00 65.94 142 ILE A C 1
ATOM 1147 O O . ILE A 1 142 ? -27.201 7.421 16.287 1.00 65.94 142 ILE A O 1
ATOM 1151 N N . PHE A 1 143 ? -26.551 5.872 17.763 1.00 60.22 143 PHE A N 1
ATOM 1152 C CA . PHE A 1 143 ? -26.950 4.722 16.942 1.00 60.22 143 PHE A CA 1
ATOM 1153 C C . PHE A 1 143 ? -28.450 4.429 16.967 1.00 60.22 143 PHE A C 1
ATOM 1155 O O . PHE A 1 143 ? -29.001 3.983 15.966 1.00 60.22 143 PHE A O 1
ATOM 1162 N N . THR A 1 144 ? -29.129 4.679 18.090 1.00 61.50 144 THR A N 1
ATOM 1163 C CA . THR A 1 144 ? -30.584 4.459 18.188 1.00 61.50 144 THR A CA 1
ATOM 1164 C C . THR A 1 144 ? -31.401 5.694 17.824 1.00 61.50 144 THR A C 1
ATOM 1166 O O . THR A 1 144 ? -32.624 5.608 17.868 1.00 61.50 144 THR A O 1
ATOM 1169 N N . GLY A 1 145 ? -30.753 6.814 17.471 1.00 55.62 145 GLY A N 1
ATOM 1170 C CA . GLY A 1 145 ? -31.406 8.062 17.084 1.00 55.62 145 GLY A CA 1
ATOM 1171 C C . GLY A 1 145 ? -32.418 8.498 18.136 1.00 55.62 145 GLY A C 1
ATOM 1172 O O . GLY A 1 145 ? -33.601 8.197 18.016 1.00 55.62 145 GLY A O 1
ATOM 1173 N N . SER A 1 146 ? -31.968 9.229 19.159 1.00 57.88 146 SER A N 1
ATOM 1174 C CA . SER A 1 146 ? -32.791 9.646 20.314 1.00 57.88 146 SER A CA 1
ATOM 1175 C C . SER A 1 146 ? -34.171 10.237 19.970 1.00 57.88 146 SER A C 1
ATOM 1177 O O . SER A 1 146 ? -35.030 10.266 20.847 1.00 57.88 146 SER A O 1
ATOM 1179 N N . LYS A 1 147 ? -34.378 10.715 18.736 1.00 54.00 147 LYS A N 1
ATOM 1180 C CA . LYS A 1 147 ? -35.647 11.252 18.234 1.00 54.00 147 LYS A CA 1
ATOM 1181 C C . LYS A 1 147 ? -36.108 10.666 16.887 1.00 54.00 147 LYS A C 1
ATOM 1183 O O . LYS A 1 147 ? -37.259 10.873 16.527 1.00 54.00 147 LYS A O 1
ATOM 1188 N N . SER A 1 148 ? -35.298 9.902 16.141 1.00 51.50 148 SER A N 1
ATOM 1189 C CA . SER A 1 148 ? -35.682 9.518 14.761 1.00 51.50 148 SER A CA 1
ATOM 1190 C C . SER A 1 148 ? -36.878 8.555 14.719 1.00 51.50 148 SER A C 1
ATOM 1192 O O . SER A 1 148 ? -37.720 8.643 13.828 1.00 51.50 148 SER A O 1
ATOM 1194 N N . ASN A 1 149 ? -37.036 7.713 15.746 1.00 57.88 149 ASN A N 1
ATOM 1195 C CA . ASN A 1 149 ? -38.210 6.847 15.881 1.00 57.88 149 ASN A CA 1
ATOM 1196 C C . ASN A 1 149 ? -39.499 7.606 16.248 1.00 57.88 149 ASN A C 1
ATOM 1198 O O . ASN A 1 149 ? -40.580 7.095 15.978 1.00 57.88 149 ASN A O 1
ATOM 1202 N N . GLN A 1 150 ? -39.412 8.816 16.814 1.00 59.66 150 GLN A N 1
ATOM 1203 C CA . GLN A 1 150 ? -40.584 9.659 17.102 1.00 59.66 150 GLN A CA 1
ATOM 1204 C C . GLN A 1 150 ? -41.137 10.366 15.854 1.00 59.66 150 GLN A C 1
ATOM 1206 O O . GLN A 1 150 ? -42.303 10.766 15.847 1.00 59.66 150 GLN A O 1
ATOM 1211 N N . TYR A 1 151 ? -40.329 10.471 14.793 1.00 55.34 151 TYR A N 1
ATOM 1212 C CA . TYR A 1 151 ? -40.668 11.186 13.560 1.00 55.34 151 TYR A CA 1
ATOM 1213 C C . TYR A 1 151 ? -40.703 10.293 12.308 1.00 55.34 151 TYR A C 1
ATOM 1215 O O . TYR A 1 151 ? -40.934 10.790 11.205 1.00 55.34 151 TYR A O 1
ATOM 1223 N N . ARG A 1 152 ? -40.541 8.964 12.446 1.00 50.28 152 ARG A N 1
ATOM 1224 C CA . ARG A 1 152 ? -40.774 8.015 11.340 1.00 50.28 152 ARG A CA 1
ATOM 1225 C C . ARG A 1 152 ? -42.214 8.157 10.836 1.00 50.28 152 ARG A C 1
ATOM 1227 O O . ARG A 1 152 ? -43.154 7.802 11.538 1.00 50.28 152 ARG A O 1
ATOM 1234 N N . GLY A 1 153 ? -42.366 8.653 9.608 1.00 59.47 153 GLY A N 1
ATOM 1235 C CA . GLY A 1 153 ? -43.658 8.793 8.929 1.00 59.47 153 GLY A CA 1
AT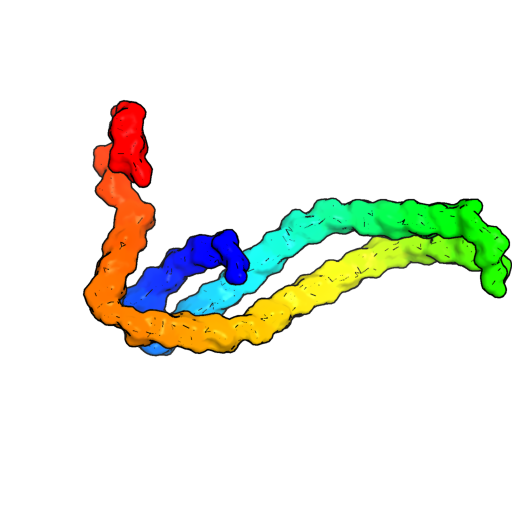OM 1236 C C . GLY A 1 153 ? -44.396 10.115 9.167 1.00 59.47 153 GLY A C 1
ATOM 1237 O O . GLY A 1 153 ? -45.544 10.226 8.750 1.00 59.47 153 GLY A O 1
ATOM 1238 N N . LYS A 1 154 ? -43.771 11.116 9.804 1.00 63.62 154 LYS A N 1
ATOM 1239 C CA . LYS A 1 154 ? -44.337 12.469 9.947 1.00 63.62 154 LYS A CA 1
ATOM 1240 C C . LYS A 1 154 ? -43.550 13.470 9.102 1.00 63.62 154 LYS A C 1
ATOM 1242 O O . LYS A 1 154 ? -42.327 13.388 9.024 1.00 63.62 154 LYS A O 1
ATOM 1247 N N . THR A 1 155 ? -44.244 14.413 8.469 1.00 61.44 155 THR A N 1
ATOM 1248 C CA . THR A 1 155 ? -43.610 15.555 7.796 1.00 61.44 155 THR A CA 1
ATOM 1249 C C . THR A 1 155 ? -42.990 16.466 8.847 1.00 61.44 155 THR A C 1
ATOM 1251 O O . THR A 1 155 ? -43.709 17.032 9.666 1.00 61.44 155 THR A O 1
ATOM 1254 N N . LEU A 1 156 ? -41.663 16.561 8.835 1.00 67.62 156 LEU A N 1
ATOM 1255 C CA . LEU A 1 156 ? -40.878 17.378 9.757 1.00 67.62 156 LEU A CA 1
ATOM 1256 C C . LEU A 1 156 ? -40.783 18.819 9.257 1.00 67.62 156 LEU A C 1
ATOM 1258 O O . LEU A 1 156 ? -40.524 19.061 8.077 1.00 67.62 156 LEU A O 1
ATOM 1262 N N . THR A 1 157 ? -40.935 19.771 10.169 1.00 72.88 157 THR A N 1
ATOM 1263 C CA . THR A 1 157 ? -40.603 21.177 9.922 1.00 72.88 157 THR A CA 1
ATOM 1264 C C . THR A 1 157 ? -39.090 21.405 10.041 1.00 72.88 157 THR A C 1
ATOM 1266 O O . THR A 1 157 ? -38.382 20.649 10.705 1.00 72.88 157 THR A O 1
ATOM 1269 N N . LEU A 1 158 ? -38.567 22.467 9.415 1.00 60.25 158 LEU A N 1
ATOM 1270 C CA . LEU A 1 158 ? -37.131 22.796 9.442 1.00 60.25 158 LEU A CA 1
ATOM 1271 C C . LEU A 1 158 ? -36.589 22.955 10.878 1.00 60.25 158 LEU A C 1
ATOM 1273 O O . LEU A 1 158 ? -35.464 22.552 11.160 1.00 60.25 158 LEU A O 1
ATOM 1277 N N . GLY A 1 159 ? -37.408 23.484 11.795 1.00 67.00 159 GLY A N 1
ATOM 1278 C CA . GLY A 1 159 ? -37.058 23.619 13.212 1.00 67.00 159 GLY A CA 1
ATOM 1279 C C . GLY A 1 159 ? -36.939 22.275 13.933 1.00 67.00 159 GLY A C 1
ATOM 1280 O O . GLY A 1 159 ? -36.007 22.075 14.705 1.00 67.00 159 GLY A O 1
ATOM 1281 N N . GLU A 1 160 ? -37.820 21.319 13.631 1.00 57.72 160 GLU A N 1
ATOM 1282 C CA . GLU A 1 160 ? -37.725 19.956 14.170 1.00 57.72 160 GLU A CA 1
ATOM 1283 C C . GLU A 1 160 ? -36.538 19.192 13.568 1.00 57.72 160 GLU A C 1
ATOM 1285 O O . GLU A 1 160 ? -35.924 18.379 14.253 1.00 57.72 160 GLU A O 1
ATOM 1290 N N . LEU A 1 161 ? -36.168 19.484 12.316 1.00 55.38 161 LEU A N 1
ATOM 1291 C CA . LEU A 1 161 ? -34.977 18.927 11.671 1.00 55.38 161 LEU A CA 1
ATOM 1292 C C . LEU A 1 161 ? -33.683 19.407 12.353 1.00 55.38 161 LEU A C 1
ATOM 1294 O O . LEU A 1 161 ? -32.761 18.617 12.550 1.00 55.38 161 LEU A O 1
ATOM 1298 N N . MET A 1 162 ? -33.633 20.684 12.745 1.00 57.75 162 MET A N 1
ATOM 1299 C CA . MET A 1 162 ? -32.511 21.267 13.489 1.00 57.75 162 MET A CA 1
ATOM 1300 C C . MET A 1 162 ? -32.426 20.765 14.932 1.00 57.75 162 MET A C 1
ATOM 1302 O O . MET A 1 162 ? -31.334 20.682 15.468 1.00 57.75 162 MET A O 1
ATOM 1306 N N . ASP A 1 163 ? -33.550 20.401 15.550 1.00 53.28 163 ASP A N 1
ATOM 1307 C CA . ASP A 1 163 ? -33.606 19.853 16.915 1.00 53.28 163 ASP A CA 1
ATOM 1308 C C . ASP A 1 163 ? -33.298 18.331 16.975 1.00 53.28 163 ASP A C 1
ATOM 1310 O O . ASP A 1 163 ? -33.244 17.717 18.052 1.00 53.28 163 ASP A O 1
ATOM 1314 N N . ILE A 1 164 ? -33.124 17.695 15.808 1.00 57.12 164 ILE A N 1
ATOM 1315 C CA . ILE A 1 164 ? -32.684 16.299 15.637 1.00 57.12 164 ILE A CA 1
ATOM 1316 C C . ILE A 1 164 ? -31.160 16.198 15.416 1.00 57.12 164 ILE A C 1
ATOM 1318 O O . ILE A 1 164 ? -30.588 15.148 15.734 1.00 57.12 164 ILE A O 1
ATOM 1322 N N . HIS A 1 165 ? -30.516 17.247 14.892 1.00 48.31 165 HIS A N 1
ATOM 1323 C CA . HIS A 1 165 ? -29.060 17.345 14.708 1.00 48.31 165 HIS A CA 1
ATOM 1324 C C . HIS A 1 165 ? -28.366 17.999 15.904 1.00 48.31 165 HIS A C 1
ATOM 1326 O O . HIS A 1 165 ? -27.249 17.531 16.226 1.00 48.31 165 HIS A O 1
#

Organism: NCBI:txid197538

Secondary structure (DSSP, 8-state):
--TTHHHHHHHHHHHHHH---HHHHHHHHHHHHHHHHHHHHHHHHHHHHHHHHHHHHHHHHHHHHHHHH----SSTTHHHHHHHHHHHHHHHHHHHHHHHHHHHHHHHHHHTHHHHHHHHHHHHHT--HHHHHHHHHHHHHHHHTTTHHHHTTS---HHHHHTT-

Sequence (165 aa):
TFFPINIFILPFIIPVLALRNARVSDFVLKLQYIVMMAMYIIVMLCMIVPMLPLLYLKILLNAIYVSFNNKREDYPNQNLYTLVISIFCGPFISILSIVIDTISVPQLLLKGSANFEYKYQGSADKMNMKQTSIVLRTFKKIFTGSKSNQYRGKTLTLGELMDIH

Foldseek 3Di:
DPPPLVVVLVVLVLCLLVPPDPVVNVVSLVVSLVVSLVVVLVVVCVVLVVCLVVQLVVLLVVLVCCLPPPPDDPDPCPSVVSNVCSVVCVNVVSVVVSVVVSVVSSVVVVVCVVVVVVVVVVVSVPDDPVNSVVSNVVVCCVVVQVCPVVCVPHDDDPVVVVVSD

pLDDT: mean 74.45, std 11.9, range [42.81, 91.44]